Protein AF-A0A7X6XDI7-F1 (afdb_monomer_lite)

Foldseek 3Di:
DWAWDWDWDDDPPQKIWIWIFIDDPNDTDIGTPRQIARNDDDDPVSVVSNVVSVVVSVVVRVLVVQCRVCVVVLHFRPVLLVDFLLVLLVVCLVPDDDPCSVLSVVLSVLLLVLCVPPPVVPNPGDFLQNQAQVSLVSSLVSLVVVDDDCSSVSSSVSVQVSSVVCCVVRSHSDRRNDD

Sequence (179 aa):
MNSVTLRSRERSNNKISLYLDIYRDGKRYNEYLKLYLSAKPRTKEDRQKIKETRELAERIRIERESIFNHESFGFTAPSKKKVSFLDFYQNYIDKYQKKDIRMIIGSYNRFVDFLSIHYPHYKDKIRADQLDREMMVKFVDFLQERSVGEGAKGYYQRFKKVVKHAHEKGLMSKLPYTG

Structure (mmCIF, N/CA/C/O backbone):
data_AF-A0A7X6XDI7-F1
#
_entry.id   AF-A0A7X6XDI7-F1
#
loop_
_atom_site.group_PDB
_atom_site.id
_atom_site.type_symbol
_atom_site.label_atom_id
_atom_site.label_alt_id
_atom_site.label_comp_id
_atom_site.label_asym_id
_atom_site.label_entity_id
_atom_site.label_seq_id
_atom_site.pdbx_PDB_ins_code
_atom_site.Cartn_x
_atom_site.Cartn_y
_atom_site.Cartn_z
_atom_site.occupancy
_atom_site.B_iso_or_equiv
_atom_site.auth_seq_id
_atom_site.auth_comp_id
_atom_site.auth_asym_id
_atom_site.auth_atom_id
_atom_site.pdbx_PDB_model_num
ATOM 1 N N . MET A 1 1 ? -21.843 -14.415 1.284 1.00 61.22 1 MET A N 1
ATOM 2 C CA . MET A 1 1 ? -22.264 -13.122 1.863 1.00 61.22 1 MET A CA 1
ATOM 3 C C . MET A 1 1 ? -21.178 -12.696 2.830 1.00 61.22 1 MET A C 1
ATOM 5 O O . MET A 1 1 ? -20.818 -13.509 3.669 1.00 61.22 1 MET A O 1
ATOM 9 N N . ASN A 1 2 ? -20.596 -11.512 2.653 1.00 81.56 2 ASN A N 1
ATOM 10 C CA . ASN A 1 2 ? -19.563 -11.009 3.558 1.00 81.56 2 ASN A CA 1
ATOM 11 C C . ASN A 1 2 ? -20.234 -10.158 4.632 1.00 81.56 2 ASN A C 1
ATOM 13 O O . ASN A 1 2 ? -21.095 -9.347 4.306 1.00 81.56 2 ASN A O 1
ATOM 17 N N . SER A 1 3 ? -19.870 -10.356 5.896 1.00 90.50 3 SER A N 1
ATOM 18 C CA . SER A 1 3 ? -20.410 -9.561 7.001 1.00 90.50 3 SER A CA 1
ATOM 19 C C . SER A 1 3 ? -19.332 -9.261 8.028 1.00 90.50 3 SER A C 1
ATOM 21 O O . SER A 1 3 ? -18.541 -10.141 8.382 1.00 90.50 3 SER A O 1
ATOM 23 N N . VAL A 1 4 ? -19.341 -8.035 8.542 1.00 95.06 4 VAL A N 1
ATOM 24 C CA . VAL A 1 4 ? -18.483 -7.600 9.645 1.00 95.06 4 VAL A CA 1
ATOM 25 C C . VAL A 1 4 ? -19.375 -7.039 10.742 1.00 95.06 4 VAL A C 1
ATOM 27 O O . VAL A 1 4 ? -20.038 -6.024 10.549 1.00 95.06 4 VAL A O 1
ATOM 30 N N . THR A 1 5 ? -19.395 -7.683 11.905 1.00 96.44 5 THR A N 1
ATOM 31 C CA . THR A 1 5 ? -20.220 -7.247 13.038 1.00 96.44 5 THR A CA 1
ATOM 32 C C . THR A 1 5 ? -19.339 -6.895 14.226 1.00 96.44 5 THR A C 1
ATOM 34 O O . THR A 1 5 ? -18.497 -7.692 14.637 1.00 96.44 5 THR A O 1
ATOM 37 N N . LEU A 1 6 ? -19.539 -5.714 14.813 1.00 97.19 6 LEU A N 1
ATOM 38 C CA . LEU A 1 6 ? -18.877 -5.340 16.058 1.00 97.19 6 LEU A CA 1
ATOM 39 C C . LEU A 1 6 ? -19.512 -6.107 17.226 1.00 97.19 6 LEU A C 1
ATOM 41 O O . LEU A 1 6 ? -20.723 -6.060 17.431 1.00 97.19 6 LEU A O 1
ATOM 45 N N . ARG A 1 7 ? -18.691 -6.812 18.004 1.00 96.75 7 ARG A N 1
ATOM 46 C CA . ARG A 1 7 ? -19.109 -7.560 19.191 1.00 96.75 7 ARG A CA 1
ATOM 47 C C . ARG A 1 7 ? -18.244 -7.211 20.395 1.00 96.75 7 ARG A C 1
ATOM 49 O O . ARG A 1 7 ? -17.157 -6.641 20.291 1.00 96.75 7 ARG A O 1
ATOM 56 N N . SER A 1 8 ? -18.740 -7.586 21.566 1.00 94.44 8 SER A N 1
ATOM 57 C CA . SER A 1 8 ? -18.064 -7.401 22.843 1.00 94.44 8 SER A CA 1
ATOM 58 C C . SER A 1 8 ? -17.955 -8.713 23.604 1.00 94.44 8 SER A C 1
ATOM 60 O O . SER A 1 8 ? -18.835 -9.568 23.514 1.00 94.44 8 SER A O 1
ATOM 62 N N . ARG A 1 9 ? -16.872 -8.881 24.362 1.00 93.50 9 ARG A N 1
ATOM 63 C CA . ARG A 1 9 ? -16.673 -10.009 25.273 1.00 93.50 9 ARG A CA 1
ATOM 64 C C . ARG A 1 9 ? -16.180 -9.496 26.614 1.00 93.50 9 ARG A C 1
ATOM 66 O O . ARG A 1 9 ? -15.185 -8.772 26.671 1.00 93.50 9 ARG A O 1
ATOM 73 N N . GLU A 1 10 ? -16.854 -9.893 27.682 1.00 92.56 10 GLU A N 1
ATOM 74 C CA . GLU A 1 10 ? -16.394 -9.615 29.039 1.00 92.56 10 GLU A CA 1
ATOM 75 C C . GLU A 1 10 ? -15.070 -10.327 29.322 1.00 92.56 10 GLU A C 1
ATOM 77 O O . GLU A 1 1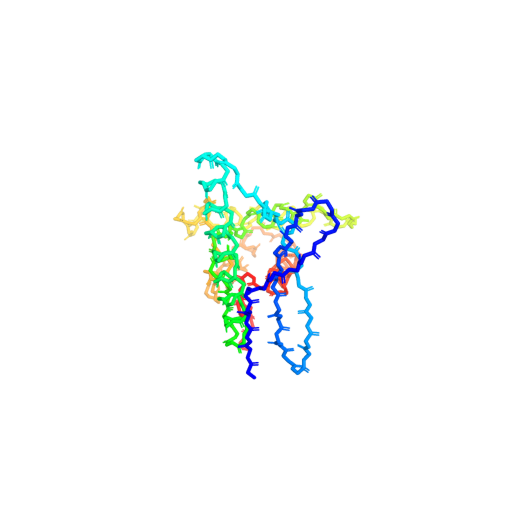0 ? -14.812 -11.439 28.850 1.00 92.56 10 GLU A O 1
ATOM 82 N N . ARG A 1 11 ? -14.204 -9.656 30.074 1.00 86.38 11 ARG A N 1
ATOM 83 C CA . ARG A 1 11 ? -12.932 -10.189 30.552 1.00 86.38 11 ARG A CA 1
ATOM 84 C C . ARG A 1 11 ? -12.846 -10.057 32.066 1.00 86.38 11 ARG A C 1
ATOM 86 O O . ARG A 1 11 ? -13.600 -9.306 32.686 1.00 86.38 11 ARG A O 1
ATOM 93 N N . SER A 1 12 ? -11.871 -10.756 32.642 1.00 79.69 12 SER A N 1
ATOM 94 C CA . SER A 1 12 ? -11.458 -10.530 34.024 1.00 79.69 12 SER A CA 1
ATOM 95 C C . SER A 1 12 ? -11.149 -9.043 34.265 1.00 79.69 12 SER A C 1
ATOM 97 O O . SER A 1 12 ? -10.771 -8.305 33.350 1.00 79.69 12 SER A O 1
ATOM 99 N N . ASN A 1 13 ? -11.326 -8.599 35.510 1.00 80.31 13 ASN A N 1
ATOM 100 C CA . ASN A 1 13 ? -11.060 -7.229 35.969 1.00 80.31 13 ASN A CA 1
ATOM 101 C C . ASN A 1 13 ? -12.036 -6.145 35.457 1.00 80.31 13 ASN A C 1
ATOM 103 O O . ASN A 1 13 ? -11.608 -5.020 35.205 1.00 80.31 13 ASN A O 1
ATOM 107 N N . ASN A 1 14 ? -13.340 -6.438 35.330 1.00 85.44 14 ASN A N 1
ATOM 108 C CA . ASN A 1 14 ? -14.385 -5.461 34.950 1.00 85.44 14 ASN A CA 1
ATOM 109 C C . ASN A 1 14 ? -14.113 -4.732 33.615 1.00 85.44 14 ASN A C 1
ATOM 111 O O . ASN A 1 14 ? -14.478 -3.564 33.448 1.00 85.44 14 ASN A O 1
ATOM 115 N N . LYS A 1 15 ? -13.470 -5.407 32.658 1.00 89.25 15 LYS A N 1
ATOM 116 C CA . LYS A 1 15 ? -13.202 -4.867 31.319 1.00 89.25 15 LYS A CA 1
ATOM 117 C C . LYS A 1 15 ? -14.012 -5.613 30.271 1.00 89.25 15 LYS A C 1
ATOM 119 O O . LYS A 1 15 ? -14.137 -6.832 30.317 1.00 89.25 15 LYS A O 1
ATOM 124 N N . ILE A 1 16 ? -14.498 -4.882 29.278 1.00 93.38 16 ILE A N 1
ATOM 125 C CA . ILE A 1 16 ? -15.182 -5.433 28.109 1.00 93.38 16 ILE A CA 1
ATOM 126 C C . ILE A 1 16 ? -14.266 -5.238 26.905 1.00 93.38 16 ILE A C 1
ATOM 128 O O . ILE A 1 16 ? -13.920 -4.110 26.574 1.00 93.38 16 ILE A O 1
ATOM 132 N N . SER A 1 17 ? -13.853 -6.321 26.252 1.00 94.88 17 SER A N 1
ATOM 133 C CA . SER A 1 17 ? -13.026 -6.277 25.043 1.00 94.88 17 SER A CA 1
ATOM 134 C C . SER A 1 17 ? -13.905 -6.216 23.795 1.00 94.88 17 SER A C 1
ATOM 136 O O . SER A 1 17 ? -14.838 -7.009 23.664 1.00 94.88 17 SER A O 1
ATOM 138 N N . LEU A 1 18 ? -13.597 -5.299 22.877 1.00 97.06 18 LEU A N 1
ATOM 139 C CA . LEU A 1 18 ? -14.275 -5.175 21.584 1.00 97.06 18 LEU A CA 1
ATOM 140 C C . LEU A 1 18 ? -13.533 -5.960 20.494 1.00 97.06 18 LEU A C 1
ATOM 142 O O . LEU A 1 18 ? -12.299 -5.948 20.428 1.00 97.06 18 LEU A O 1
ATOM 146 N N . TYR A 1 19 ? -14.288 -6.643 19.636 1.00 97.19 19 TYR A N 1
ATOM 147 C CA . TYR A 1 19 ? -13.766 -7.427 18.517 1.00 97.19 19 TYR A CA 1
ATOM 148 C C . TYR A 1 19 ? -14.741 -7.420 17.339 1.00 97.19 19 TYR A C 1
ATOM 150 O O . TYR A 1 19 ? -15.938 -7.203 17.514 1.00 97.19 19 TYR A O 1
ATOM 158 N N . LEU A 1 20 ? -14.227 -7.667 16.140 1.00 97.44 20 LEU A N 1
ATOM 159 C CA . LEU A 1 20 ? -15.038 -7.885 14.950 1.00 97.44 20 LEU A CA 1
ATOM 160 C C . LEU A 1 20 ? -15.289 -9.379 14.777 1.00 97.44 20 LEU A C 1
ATOM 162 O O . LEU A 1 20 ? -14.351 -10.175 14.818 1.00 97.44 20 LEU A O 1
ATOM 166 N N . ASP A 1 21 ? -16.544 -9.742 14.568 1.00 96.75 21 ASP A N 1
ATOM 167 C CA . ASP A 1 21 ? -16.974 -11.059 14.117 1.00 96.75 21 ASP A CA 1
ATOM 168 C C . ASP A 1 21 ? -17.126 -11.011 12.596 1.00 96.75 21 ASP A C 1
ATOM 170 O O . ASP A 1 21 ? -17.989 -10.300 12.074 1.00 96.75 21 ASP A O 1
ATOM 174 N N . ILE A 1 22 ? -16.229 -11.697 11.891 1.00 95.38 22 ILE A N 1
ATOM 175 C CA . ILE A 1 22 ? -16.097 -11.607 10.439 1.00 95.38 22 ILE A CA 1
ATOM 176 C C . ILE A 1 22 ? -16.517 -12.931 9.815 1.00 95.38 22 ILE A C 1
ATOM 178 O O . ILE A 1 22 ? -15.987 -13.986 10.166 1.00 95.38 22 ILE A O 1
ATOM 182 N N . TYR A 1 23 ? -17.424 -12.858 8.842 1.00 93.06 23 TYR A N 1
ATOM 183 C CA . TYR A 1 23 ? -17.766 -13.967 7.957 1.00 93.06 23 TYR A CA 1
ATOM 184 C C . TYR A 1 23 ? -17.366 -13.607 6.528 1.00 93.06 23 TYR A C 1
ATOM 186 O O . TYR A 1 23 ? -17.847 -12.614 5.976 1.00 93.06 23 TYR A O 1
ATOM 194 N N . ARG A 1 24 ? -16.457 -14.387 5.942 1.00 87.06 24 ARG A N 1
ATOM 195 C CA . ARG A 1 24 ? -15.920 -14.157 4.597 1.00 87.06 24 ARG A CA 1
ATOM 196 C C . ARG A 1 24 ? -15.524 -15.480 3.952 1.00 87.06 24 ARG A C 1
ATOM 198 O O . ARG A 1 24 ? -14.904 -16.315 4.605 1.00 87.06 24 ARG A O 1
ATOM 205 N N . ASP A 1 25 ? -15.880 -15.664 2.682 1.00 84.44 25 ASP A N 1
ATOM 206 C CA . ASP A 1 25 ? -15.516 -16.846 1.879 1.00 84.44 25 ASP A CA 1
ATOM 207 C C . ASP A 1 25 ? -15.858 -18.183 2.573 1.00 84.44 25 ASP A C 1
ATOM 209 O O . ASP A 1 25 ? -15.078 -19.133 2.585 1.00 84.44 25 ASP A O 1
ATOM 213 N N . GLY A 1 26 ? -17.021 -18.231 3.235 1.00 87.06 26 GLY A N 1
ATOM 214 C CA . GLY A 1 26 ? -17.498 -19.404 3.977 1.00 87.06 26 GLY A CA 1
ATOM 215 C C . GLY A 1 26 ? -16.808 -19.646 5.325 1.00 87.06 26 GLY A C 1
ATOM 216 O O . GLY A 1 26 ? -17.155 -20.597 6.024 1.00 87.06 26 GLY A O 1
ATOM 217 N N . LYS A 1 27 ? -15.851 -18.799 5.724 1.00 91.12 27 LYS A N 1
ATOM 218 C CA . LYS A 1 27 ? -15.097 -18.922 6.977 1.00 91.12 27 LYS A CA 1
ATOM 219 C C . LYS A 1 27 ? -15.468 -17.814 7.954 1.00 91.12 27 LYS A C 1
ATOM 221 O O . LYS A 1 27 ? -15.590 -16.647 7.582 1.00 91.12 27 LYS A O 1
ATOM 226 N N . ARG A 1 28 ? -15.593 -18.186 9.229 1.00 94.12 28 ARG A N 1
ATOM 227 C CA . ARG A 1 28 ? -15.834 -17.264 10.342 1.00 94.12 28 ARG A CA 1
ATOM 228 C C . ARG A 1 28 ? -14.580 -17.115 11.194 1.00 94.12 28 ARG A C 1
ATOM 230 O O . ARG A 1 28 ? -13.999 -18.121 11.594 1.00 94.12 28 ARG A O 1
ATOM 237 N N . TYR A 1 29 ? -14.182 -15.887 11.504 1.00 94.75 29 TYR A N 1
ATOM 238 C CA . TYR A 1 29 ? -13.068 -15.609 12.412 1.00 94.75 29 TYR A CA 1
ATOM 239 C C . TYR A 1 29 ? -13.282 -14.304 13.184 1.00 94.75 29 TYR A C 1
ATOM 241 O O . TYR A 1 29 ? -14.072 -13.452 12.788 1.00 94.75 29 TYR A O 1
ATOM 249 N N . ASN A 1 30 ? -12.565 -14.160 14.302 1.00 95.81 30 ASN A N 1
ATOM 250 C CA . ASN A 1 30 ? -12.653 -12.990 15.174 1.00 95.81 30 ASN A CA 1
ATOM 251 C C . ASN A 1 30 ? -11.380 -12.139 15.083 1.00 95.81 30 ASN A C 1
ATOM 253 O O . ASN A 1 30 ? -10.275 -12.666 15.222 1.00 95.81 30 ASN A O 1
ATOM 257 N N . GLU A 1 31 ? -11.534 -10.824 14.937 1.00 95.12 31 GLU A N 1
ATOM 258 C CA . GLU A 1 31 ? -10.441 -9.845 14.925 1.00 95.12 31 GLU A CA 1
ATOM 259 C C . GLU A 1 31 ? -10.548 -8.936 16.164 1.00 95.12 31 GLU A C 1
ATOM 261 O O . GLU A 1 31 ? -11.442 -8.096 16.265 1.00 95.12 31 GLU A O 1
ATOM 266 N N . TYR A 1 32 ? -9.673 -9.121 17.158 1.00 95.25 32 TYR A N 1
ATOM 267 C CA . TYR A 1 32 ? -9.717 -8.345 18.407 1.00 95.25 32 TYR A CA 1
ATOM 268 C C . TYR A 1 32 ? -9.099 -6.954 18.227 1.00 95.25 32 TYR A C 1
ATOM 270 O O . TYR A 1 32 ? -7.912 -6.836 17.931 1.00 95.25 32 TYR A O 1
ATOM 278 N N . LEU A 1 33 ? -9.873 -5.904 18.524 1.00 94.94 33 LEU A N 1
ATOM 279 C CA . LEU A 1 33 ? -9.474 -4.508 18.293 1.00 94.94 33 LEU A CA 1
ATOM 280 C C . LEU A 1 33 ? -8.474 -3.969 19.325 1.00 94.94 33 LEU A C 1
ATOM 282 O O . LEU A 1 33 ? -7.972 -2.861 19.178 1.00 94.94 33 LEU A O 1
ATOM 286 N N . LYS A 1 34 ? -8.229 -4.718 20.411 1.00 94.06 34 LYS A N 1
ATOM 287 C CA . LYS A 1 34 ? -7.489 -4.257 21.604 1.00 94.06 34 LYS A CA 1
ATOM 288 C C . LYS A 1 34 ? -8.066 -2.968 22.219 1.00 94.06 34 LYS A C 1
ATOM 290 O O . LYS A 1 34 ? -7.384 -2.283 22.973 1.00 94.06 34 LYS A O 1
ATOM 295 N N . LEU A 1 35 ? -9.337 -2.680 21.939 1.00 94.19 35 LEU A N 1
ATOM 296 C CA . LEU A 1 35 ? -10.125 -1.638 22.583 1.00 94.19 35 LEU A CA 1
ATOM 297 C C . LEU A 1 35 ? -10.889 -2.247 23.760 1.00 94.19 35 LEU A C 1
ATOM 299 O O . LEU A 1 35 ? -11.479 -3.328 23.639 1.00 94.19 35 LEU A O 1
ATOM 303 N N . TYR A 1 36 ? -10.865 -1.554 24.896 1.00 93.62 36 TYR A N 1
ATOM 304 C CA . TYR A 1 36 ? -11.475 -2.013 26.139 1.00 93.62 36 TYR A CA 1
ATOM 305 C C . TYR A 1 36 ? -12.415 -0.950 26.695 1.00 93.62 36 TYR A C 1
ATOM 307 O O . TYR A 1 36 ? -12.052 0.220 26.775 1.00 93.62 36 TYR A O 1
ATOM 315 N N . LEU A 1 37 ? -13.598 -1.370 27.129 1.00 93.06 37 LEU A N 1
ATOM 316 C CA . LEU A 1 37 ? -14.543 -0.534 27.861 1.00 93.06 37 LEU A CA 1
ATOM 317 C C . LEU A 1 37 ? -14.509 -0.900 29.345 1.00 93.06 37 LEU A C 1
ATOM 319 O O . LEU A 1 37 ? -14.286 -2.061 29.701 1.00 93.06 37 LEU A O 1
ATOM 323 N N . SER A 1 38 ? -14.774 0.078 30.209 1.00 90.38 38 SER A N 1
ATOM 324 C CA . SER A 1 38 ? -15.070 -0.193 31.617 1.00 90.38 38 SER A CA 1
ATOM 325 C C . SER A 1 38 ? -16.475 -0.784 31.732 1.00 90.38 38 SER A C 1
ATOM 327 O O . SER A 1 38 ? -17.430 -0.199 31.221 1.00 90.38 38 SER A O 1
ATOM 329 N N . ALA A 1 39 ? -16.616 -1.927 32.406 1.00 86.62 39 ALA A N 1
ATOM 330 C CA . ALA A 1 39 ? -17.918 -2.555 32.643 1.00 86.62 39 ALA A CA 1
ATOM 331 C C . ALA A 1 39 ? -18.782 -1.762 33.641 1.00 86.62 39 ALA A C 1
ATOM 333 O O . ALA A 1 39 ? -20.001 -1.897 33.650 1.00 86.62 39 ALA A O 1
ATOM 334 N N . LYS A 1 40 ? -18.156 -0.934 34.489 1.00 87.50 40 LYS A N 1
ATOM 335 C CA . LYS A 1 40 ? -18.824 -0.144 35.534 1.00 87.50 40 LYS A CA 1
ATOM 336 C C . LYS A 1 40 ? -18.298 1.299 35.524 1.00 87.50 40 LYS A C 1
ATOM 338 O O . LYS A 1 40 ? -17.469 1.634 36.372 1.00 87.50 40 LYS A O 1
ATOM 343 N N . PRO A 1 41 ? -18.715 2.151 34.567 1.00 85.56 41 PRO A N 1
ATOM 344 C CA . PRO A 1 41 ? -18.311 3.556 34.545 1.00 85.56 41 PRO A CA 1
ATOM 345 C C . PRO A 1 41 ? -18.888 4.299 35.751 1.00 85.56 41 PRO A C 1
ATOM 347 O O . PRO A 1 41 ? -20.086 4.201 36.019 1.00 85.56 41 PRO A O 1
ATOM 350 N N . ARG A 1 42 ? -18.055 5.056 36.471 1.00 89.75 42 ARG A N 1
ATOM 351 C CA . ARG A 1 42 ? -18.489 5.784 37.677 1.00 89.75 42 ARG A CA 1
ATOM 352 C C . ARG A 1 42 ? -18.562 7.286 37.432 1.00 89.75 42 ARG A C 1
ATOM 354 O O . ARG A 1 42 ? -19.492 7.941 37.899 1.00 89.75 42 ARG A O 1
ATOM 361 N N . THR A 1 43 ? -17.640 7.819 36.640 1.00 92.62 43 THR A N 1
ATOM 362 C CA . THR A 1 43 ? -17.517 9.259 36.387 1.00 92.62 43 THR A CA 1
ATOM 363 C C . THR A 1 43 ? -18.135 9.672 35.044 1.00 92.62 43 THR A C 1
ATOM 365 O O . THR A 1 43 ? -18.512 8.827 34.222 1.00 92.62 43 THR A O 1
ATOM 368 N N . LYS A 1 44 ? -18.294 10.984 34.808 1.00 92.06 44 LYS A N 1
ATOM 369 C CA . LYS A 1 44 ? -18.732 11.499 33.495 1.00 92.06 44 LYS A CA 1
ATOM 370 C C . LYS A 1 44 ? -17.660 11.232 32.436 1.00 92.06 44 LYS A C 1
ATOM 372 O O . LYS A 1 44 ? -17.983 10.845 31.317 1.00 92.06 44 LYS A O 1
ATOM 377 N N . GLU A 1 45 ? -16.403 11.356 32.832 1.00 91.62 45 GLU A N 1
ATOM 378 C CA . GLU A 1 45 ? -15.213 11.120 32.026 1.00 91.62 45 GLU A CA 1
ATOM 379 C C . GLU A 1 45 ? -15.143 9.655 31.572 1.00 91.62 45 GLU A C 1
ATOM 381 O O . GLU A 1 45 ? -14.862 9.387 30.406 1.00 91.62 45 GLU A O 1
ATOM 386 N N . ASP A 1 46 ? -15.475 8.697 32.446 1.00 89.06 46 ASP A N 1
ATOM 387 C CA . ASP A 1 46 ? -15.542 7.276 32.084 1.00 89.06 46 ASP A CA 1
ATOM 388 C C . ASP A 1 46 ? -16.593 7.017 30.999 1.00 89.06 46 ASP A C 1
ATOM 390 O O . ASP A 1 46 ? -16.345 6.283 30.040 1.00 89.06 46 ASP A O 1
ATOM 394 N N . ARG A 1 47 ? -17.778 7.628 31.133 1.00 92.19 47 ARG A N 1
ATOM 395 C CA . ARG A 1 47 ? -18.860 7.501 30.144 1.00 92.19 47 ARG A CA 1
ATOM 396 C C . ARG A 1 47 ? -18.461 8.109 28.801 1.00 92.19 47 ARG A C 1
ATOM 398 O O . ARG A 1 47 ? -18.738 7.508 27.764 1.00 92.19 47 ARG A O 1
ATOM 405 N N . GLN A 1 48 ? -17.773 9.249 28.826 1.00 94.06 48 GLN A N 1
ATOM 406 C CA . GLN A 1 48 ? -17.256 9.898 27.625 1.00 94.06 48 GLN A CA 1
ATOM 407 C C . GLN A 1 48 ? -16.205 9.025 26.921 1.00 94.06 48 GLN A C 1
ATOM 409 O O . GLN A 1 48 ? -16.344 8.748 25.732 1.00 94.06 48 GLN A O 1
ATOM 414 N N . LYS A 1 49 ? -15.235 8.471 27.661 1.00 92.50 49 LYS A N 1
ATOM 415 C CA . LYS A 1 49 ? -14.245 7.527 27.109 1.00 92.50 49 LYS A CA 1
ATOM 416 C C . LYS A 1 49 ? -14.898 6.292 26.488 1.00 92.50 49 LYS A C 1
ATOM 418 O O . LYS A 1 49 ? -14.460 5.822 25.440 1.00 92.50 49 LYS A O 1
ATOM 423 N N . ILE A 1 50 ? -15.950 5.753 27.112 1.00 93.56 50 ILE A N 1
ATOM 424 C CA . ILE A 1 50 ? -16.707 4.617 26.561 1.00 93.56 50 ILE A CA 1
ATOM 425 C C . ILE A 1 50 ? -17.361 4.992 25.231 1.00 93.56 50 ILE A C 1
ATOM 427 O O . ILE A 1 50 ? -17.299 4.201 24.288 1.00 93.56 50 ILE A O 1
ATOM 431 N N . LYS A 1 51 ? -17.973 6.179 25.150 1.00 95.06 51 LYS A N 1
ATOM 432 C CA . LYS A 1 51 ? -18.592 6.687 23.922 1.00 95.06 51 LYS A CA 1
ATOM 433 C C . LYS A 1 51 ? -17.559 6.798 22.799 1.00 95.06 51 LYS A C 1
ATOM 435 O O . LYS A 1 51 ? -17.737 6.169 21.761 1.00 95.06 51 LYS A O 1
ATOM 440 N N . GLU A 1 52 ? -16.445 7.481 23.047 1.00 95.25 52 GLU A N 1
ATOM 441 C CA . GLU A 1 52 ? -15.351 7.644 22.079 1.00 95.25 52 GLU A CA 1
ATOM 442 C C . GLU A 1 52 ? -14.768 6.299 21.630 1.00 95.25 52 GLU A C 1
ATOM 444 O O . GLU A 1 52 ? -14.544 6.067 20.442 1.00 95.25 52 GLU A O 1
ATOM 449 N N . THR A 1 53 ? -14.576 5.367 22.568 1.00 95.69 53 THR A N 1
ATOM 450 C CA . THR A 1 53 ? -14.051 4.031 22.255 1.00 95.69 53 THR A CA 1
ATOM 451 C C . THR A 1 53 ? -15.025 3.228 21.388 1.00 95.69 53 THR A C 1
ATOM 453 O O . THR A 1 53 ? -14.591 2.519 20.478 1.00 95.69 53 THR A O 1
ATOM 456 N N . ARG A 1 54 ? -16.340 3.336 21.632 1.00 95.62 54 ARG A N 1
ATOM 457 C CA . ARG A 1 54 ? -17.367 2.702 20.786 1.00 95.62 54 ARG A CA 1
ATOM 458 C C . ARG A 1 54 ? -17.413 3.324 19.396 1.00 95.62 54 ARG A C 1
ATOM 460 O O . ARG A 1 54 ? -17.456 2.586 18.420 1.00 95.62 54 ARG A O 1
ATOM 467 N N . GLU A 1 55 ? -17.351 4.648 19.299 1.00 96.75 55 GLU A N 1
ATOM 468 C CA . GLU A 1 55 ? -17.300 5.353 18.014 1.00 96.75 55 GLU A CA 1
ATOM 469 C C . GLU A 1 55 ? -16.063 4.968 17.195 1.00 96.75 55 GLU A C 1
ATOM 471 O O . GLU A 1 55 ? -16.150 4.796 15.979 1.00 96.75 55 GLU A O 1
ATOM 476 N N . LEU A 1 56 ? -14.908 4.807 17.847 1.00 96.31 56 LEU A N 1
ATOM 477 C CA . LEU A 1 56 ? -13.696 4.319 17.196 1.00 96.31 56 LEU A CA 1
ATOM 478 C C . LEU A 1 56 ? -13.869 2.877 16.700 1.00 96.31 56 LEU A C 1
ATOM 480 O O . LEU A 1 56 ? -13.537 2.579 15.554 1.00 96.31 56 LEU A O 1
ATOM 484 N N . ALA A 1 57 ? -14.409 1.989 17.536 1.00 96.38 57 ALA A N 1
ATOM 485 C CA . ALA A 1 57 ? -14.650 0.598 17.160 1.00 96.38 57 ALA A CA 1
ATOM 486 C C . ALA A 1 57 ? -15.623 0.474 15.975 1.00 96.38 57 ALA A C 1
ATOM 488 O O . ALA A 1 57 ? -15.399 -0.339 15.077 1.00 96.38 57 ALA A O 1
ATOM 489 N N . GLU A 1 58 ? -16.656 1.315 15.938 1.00 96.94 58 GLU A N 1
ATOM 490 C CA . GLU A 1 58 ? -17.623 1.352 14.843 1.00 96.94 58 GLU A CA 1
ATOM 491 C C . GLU A 1 58 ? -16.997 1.859 13.540 1.00 96.94 58 GLU A C 1
ATOM 493 O O . GLU A 1 58 ? -17.208 1.272 12.480 1.00 96.94 58 GLU A O 1
ATOM 498 N N . ARG A 1 59 ? -16.139 2.886 13.610 1.00 94.81 59 ARG A N 1
ATOM 499 C CA . ARG A 1 59 ? -15.357 3.336 12.447 1.00 94.81 59 ARG A CA 1
ATOM 500 C C . ARG A 1 59 ? -14.477 2.220 11.886 1.00 94.81 59 ARG A C 1
ATOM 502 O O . ARG A 1 59 ? -14.479 2.007 10.676 1.00 94.81 59 ARG A O 1
ATOM 509 N N . ILE A 1 60 ? -13.783 1.473 12.750 1.00 94.69 60 ILE A N 1
ATOM 510 C CA . ILE A 1 60 ? -12.956 0.329 12.332 1.00 94.69 60 ILE A CA 1
ATOM 511 C C . ILE A 1 60 ? -13.821 -0.751 11.661 1.00 94.69 60 ILE A C 1
ATOM 513 O O . ILE A 1 60 ? -13.432 -1.291 10.626 1.00 94.69 60 ILE A O 1
ATOM 517 N N . ARG A 1 61 ? -15.013 -1.043 12.203 1.00 96.06 61 ARG A N 1
ATOM 518 C CA . ARG A 1 61 ? -15.972 -1.989 11.605 1.00 96.06 61 ARG A CA 1
ATOM 519 C C . ARG A 1 61 ? -16.400 -1.559 10.200 1.00 96.06 61 ARG A C 1
ATOM 521 O O . ARG A 1 61 ? -16.352 -2.381 9.286 1.00 96.06 61 ARG A O 1
ATOM 528 N N . ILE A 1 62 ? -16.789 -0.293 10.022 1.00 92.62 62 ILE A N 1
ATOM 529 C CA . ILE A 1 62 ? -17.191 0.273 8.721 1.00 92.62 62 ILE A CA 1
ATOM 530 C C . ILE A 1 62 ? -16.039 0.183 7.713 1.00 92.62 62 ILE A C 1
ATOM 532 O O . ILE A 1 62 ? -16.232 -0.265 6.583 1.00 92.62 62 ILE A O 1
ATOM 536 N N . GLU A 1 63 ? -14.829 0.576 8.116 1.00 89.62 63 GLU A N 1
ATOM 537 C CA . G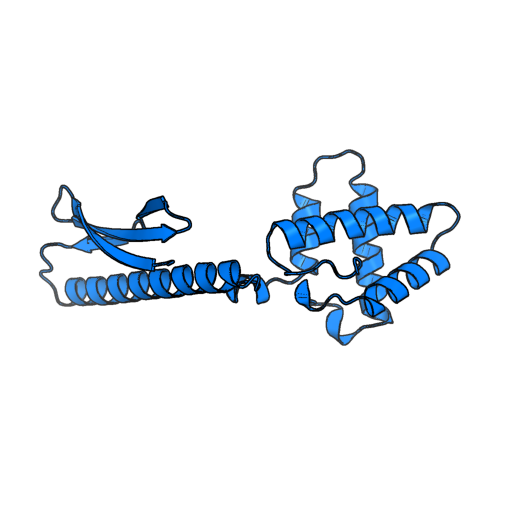LU A 1 63 ? -13.657 0.533 7.239 1.00 89.62 63 GLU A CA 1
ATOM 538 C C . GLU A 1 63 ? -13.325 -0.904 6.815 1.00 89.62 63 GLU A C 1
ATOM 540 O O . GLU A 1 63 ? -13.070 -1.168 5.637 1.00 89.62 63 GLU A O 1
ATOM 545 N N . ARG A 1 64 ? -13.395 -1.857 7.751 1.00 91.31 64 ARG A N 1
ATOM 546 C CA . ARG A 1 64 ? -13.138 -3.272 7.469 1.00 91.31 64 ARG A CA 1
ATOM 547 C C . ARG A 1 64 ? -14.143 -3.854 6.480 1.00 91.31 64 ARG A C 1
ATOM 549 O O . ARG A 1 64 ? -13.749 -4.550 5.546 1.00 91.31 64 ARG A O 1
ATOM 556 N N . GLU A 1 65 ? -15.420 -3.543 6.666 1.00 90.62 65 GLU A N 1
ATOM 557 C CA . GLU A 1 65 ? -16.486 -3.948 5.754 1.00 90.62 65 GLU A CA 1
ATOM 558 C C . GLU A 1 65 ? -16.299 -3.345 4.357 1.00 90.62 65 GLU A C 1
ATOM 560 O O . GLU A 1 65 ? -16.385 -4.061 3.360 1.00 90.62 65 GLU A O 1
ATOM 565 N N . SER A 1 66 ? -15.949 -2.057 4.274 1.00 85.75 66 SER A N 1
ATOM 566 C CA . SER A 1 66 ? -15.640 -1.397 3.002 1.00 85.75 66 SER A CA 1
ATOM 567 C C . SER A 1 66 ? -14.494 -2.097 2.268 1.00 85.75 66 SER A C 1
ATOM 569 O O . SER A 1 66 ? -14.632 -2.403 1.083 1.00 85.75 66 SER A O 1
ATOM 571 N N . ILE A 1 67 ? -13.393 -2.419 2.962 1.00 83.50 67 ILE A N 1
ATOM 572 C CA . ILE A 1 67 ? -12.261 -3.160 2.382 1.00 83.50 67 ILE A CA 1
ATOM 573 C C . ILE A 1 67 ? -12.737 -4.485 1.774 1.00 83.50 67 ILE A C 1
ATOM 575 O O . ILE A 1 67 ? -12.410 -4.778 0.625 1.00 83.50 67 ILE A O 1
ATOM 579 N N . PHE A 1 68 ? -13.533 -5.267 2.505 1.00 85.00 68 PHE A N 1
ATOM 580 C CA . PHE A 1 68 ? -14.024 -6.559 2.020 1.00 85.00 68 PHE A CA 1
ATOM 581 C C . PHE A 1 68 ? -14.988 -6.433 0.845 1.00 85.00 68 PHE A C 1
ATOM 583 O O . PHE A 1 68 ? -14.906 -7.232 -0.090 1.00 85.00 68 PHE A O 1
ATOM 590 N N . ASN A 1 69 ? -15.860 -5.426 0.850 1.00 83.62 69 ASN A N 1
ATOM 591 C CA . ASN A 1 69 ? -16.752 -5.157 -0.273 1.00 83.62 69 ASN A CA 1
ATOM 592 C C . ASN A 1 69 ? -15.942 -4.804 -1.524 1.00 83.62 69 ASN A C 1
ATOM 594 O O . ASN A 1 69 ? -16.129 -5.429 -2.564 1.00 83.62 69 ASN A O 1
ATOM 598 N N . HIS A 1 70 ? -14.979 -3.884 -1.419 1.00 80.06 70 HIS A N 1
ATOM 599 C CA . HIS A 1 70 ? -14.119 -3.524 -2.547 1.00 80.06 70 HIS A CA 1
ATOM 600 C C . HIS A 1 70 ? -13.326 -4.717 -3.086 1.00 80.06 70 HIS A C 1
ATOM 602 O O . HIS A 1 70 ? -13.347 -4.950 -4.292 1.00 80.06 70 HIS A O 1
ATOM 608 N N . GLU A 1 71 ? -12.702 -5.511 -2.213 1.00 76.12 71 GLU A N 1
ATOM 609 C CA . GLU A 1 71 ? -11.962 -6.711 -2.621 1.00 76.12 71 GLU A CA 1
ATOM 610 C C . GLU A 1 71 ? -12.858 -7.738 -3.331 1.00 76.12 71 GLU A C 1
ATOM 612 O O . GLU A 1 71 ? -12.429 -8.334 -4.316 1.00 76.12 71 GLU A O 1
ATOM 617 N N . SER A 1 72 ? -14.110 -7.906 -2.891 1.00 76.94 72 SER A N 1
ATOM 618 C CA . SER A 1 72 ? -15.066 -8.845 -3.509 1.00 76.94 72 SER A CA 1
ATOM 619 C C . SER A 1 72 ? -15.445 -8.456 -4.936 1.00 76.94 72 SER A C 1
ATOM 621 O O . SER A 1 72 ? -15.692 -9.322 -5.768 1.00 76.94 72 SER A O 1
ATOM 623 N N . PHE A 1 73 ? -15.468 -7.156 -5.228 1.00 71.00 73 PHE A N 1
ATOM 624 C CA . PHE A 1 73 ? -15.739 -6.623 -6.563 1.00 71.00 73 PHE A CA 1
ATOM 625 C C . PHE A 1 73 ? -14.458 -6.358 -7.376 1.00 71.00 73 PHE A C 1
ATOM 627 O O . PHE A 1 73 ? -14.517 -5.734 -8.433 1.00 71.00 73 PHE A O 1
ATOM 634 N N . GLY A 1 74 ? -13.287 -6.796 -6.896 1.00 64.62 74 GLY A N 1
ATOM 635 C CA . GLY A 1 74 ? -12.006 -6.577 -7.578 1.00 64.62 74 GLY A CA 1
ATOM 636 C C . GLY A 1 74 ? -11.544 -5.113 -7.596 1.00 64.62 74 GLY A C 1
ATOM 637 O O . GLY A 1 74 ? -10.673 -4.749 -8.387 1.00 64.62 74 GLY A O 1
ATOM 638 N N . PHE A 1 75 ? -12.110 -4.257 -6.742 1.00 68.75 75 PHE A N 1
ATOM 639 C CA . PHE A 1 75 ? -11.712 -2.860 -6.598 1.00 68.75 75 PHE A CA 1
ATOM 640 C C . PHE A 1 75 ? -10.641 -2.685 -5.516 1.00 68.75 75 PHE A C 1
ATOM 642 O O . PHE A 1 75 ? -10.658 -3.323 -4.465 1.00 68.75 75 PHE A O 1
ATOM 649 N N . THR A 1 76 ? -9.734 -1.735 -5.734 1.00 68.38 76 THR A N 1
ATOM 650 C CA . THR A 1 76 ? -8.792 -1.285 -4.704 1.00 68.38 76 THR A CA 1
ATOM 651 C C . THR A 1 76 ? -9.531 -0.545 -3.588 1.00 68.38 76 THR A C 1
ATOM 653 O O . THR A 1 76 ? -10.274 0.406 -3.848 1.00 68.38 76 THR A O 1
ATOM 656 N N . ALA A 1 77 ? -9.288 -0.950 -2.338 1.00 69.69 77 ALA A N 1
ATOM 657 C CA . ALA A 1 77 ? -9.854 -0.300 -1.160 1.00 69.69 77 ALA A CA 1
ATOM 658 C C . ALA A 1 77 ? -9.476 1.203 -1.081 1.00 69.69 77 ALA A C 1
ATOM 660 O O . ALA A 1 77 ? -8.334 1.561 -1.390 1.00 69.69 77 ALA A O 1
ATOM 661 N N . PRO A 1 78 ? -10.375 2.093 -0.614 1.00 69.19 78 PRO A N 1
ATOM 662 C CA . PRO A 1 78 ? -10.150 3.541 -0.564 1.00 69.19 78 PRO A CA 1
ATOM 663 C C . PRO A 1 78 ? -8.903 3.964 0.218 1.00 69.19 78 PRO A C 1
ATOM 665 O O . PRO A 1 78 ? -8.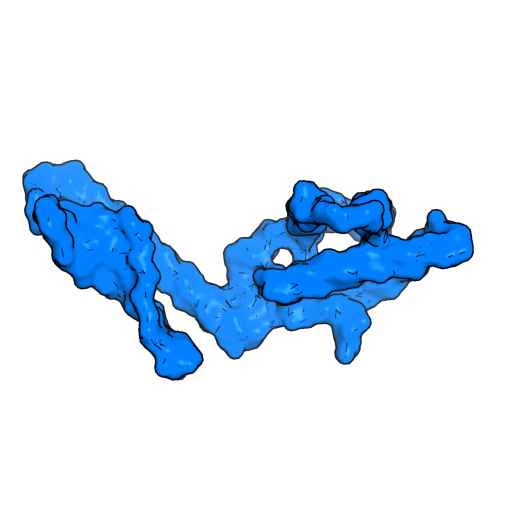222 4.909 -0.175 1.00 69.19 78 PRO A O 1
ATOM 668 N N . SER A 1 79 ? -8.567 3.251 1.297 1.00 67.62 79 SER A N 1
ATOM 669 C CA . SER A 1 79 ? -7.358 3.505 2.090 1.00 67.62 79 SER A CA 1
ATOM 670 C C . SER A 1 79 ? -6.078 3.296 1.274 1.00 67.62 79 SER A C 1
ATOM 672 O O . SER A 1 79 ? -5.147 4.095 1.362 1.00 67.62 79 SER A O 1
ATOM 674 N N . LYS A 1 80 ? -6.060 2.286 0.395 1.00 67.06 80 LYS A N 1
ATOM 675 C CA . LYS A 1 80 ? -4.940 2.002 -0.513 1.00 67.06 80 LYS A CA 1
ATOM 676 C C . LYS A 1 80 ? -4.873 2.968 -1.698 1.00 67.06 80 LYS A C 1
ATOM 678 O O . LYS A 1 80 ? -3.778 3.229 -2.183 1.00 67.06 80 LYS A O 1
ATOM 683 N N . LYS A 1 81 ? -5.996 3.574 -2.111 1.00 66.75 81 LYS A N 1
ATOM 684 C CA . LYS A 1 81 ? -6.026 4.593 -3.182 1.00 66.75 81 LYS A CA 1
ATOM 685 C C . LYS A 1 81 ? -5.258 5.874 -2.838 1.00 66.75 81 LYS A C 1
ATOM 687 O O . LYS A 1 81 ? -4.962 6.653 -3.732 1.00 66.75 81 LYS A O 1
ATOM 692 N N . LYS A 1 82 ? -4.941 6.127 -1.563 1.00 71.88 82 LYS A N 1
ATOM 693 C CA . LYS A 1 82 ? -4.188 7.325 -1.145 1.00 71.88 82 LYS A CA 1
ATOM 694 C C . LYS A 1 82 ? -2.668 7.162 -1.242 1.00 71.88 82 LYS A C 1
ATOM 696 O O . LYS A 1 82 ? -1.959 8.166 -1.151 1.00 71.88 82 LYS A O 1
ATOM 701 N N . VAL A 1 83 ? -2.181 5.931 -1.407 1.00 84.19 83 VAL A N 1
ATOM 702 C CA . VAL A 1 83 ? -0.749 5.612 -1.420 1.00 84.19 83 VAL A CA 1
ATOM 703 C C . VAL A 1 83 ? -0.139 6.026 -2.760 1.00 84.19 83 VAL A C 1
ATOM 705 O O . VAL A 1 83 ? -0.619 5.615 -3.817 1.00 84.19 83 VAL A O 1
ATOM 708 N N . SER A 1 84 ? 0.919 6.840 -2.713 1.00 92.38 84 SER A N 1
ATOM 709 C CA . SER A 1 84 ? 1.727 7.146 -3.896 1.00 92.38 84 SER A CA 1
ATOM 710 C C . SER A 1 84 ? 2.461 5.884 -4.345 1.00 92.38 84 SER A C 1
ATOM 712 O O . SER A 1 84 ? 3.079 5.188 -3.539 1.00 92.38 84 SER A O 1
ATOM 714 N N . PHE A 1 85 ? 2.421 5.588 -5.639 1.00 95.44 85 PHE A N 1
ATOM 715 C CA . PHE A 1 85 ? 3.232 4.542 -6.241 1.00 95.44 85 PHE A CA 1
ATOM 716 C C . PHE A 1 85 ? 4.727 4.849 -6.099 1.00 95.44 85 PHE A C 1
ATOM 718 O O . PHE A 1 85 ? 5.499 3.913 -5.925 1.00 95.44 85 PHE A O 1
ATOM 725 N N . LEU A 1 86 ? 5.130 6.127 -6.092 1.00 96.50 86 LEU A N 1
ATOM 726 C CA . LEU A 1 86 ? 6.527 6.513 -5.862 1.00 96.50 86 LEU A CA 1
ATOM 727 C C . LEU A 1 86 ? 6.979 6.147 -4.442 1.00 96.50 86 LEU A C 1
ATOM 729 O O . LEU A 1 86 ? 7.977 5.449 -4.291 1.00 96.50 86 LEU A O 1
ATOM 733 N N . ASP A 1 87 ? 6.184 6.487 -3.421 1.00 95.31 87 ASP A N 1
ATOM 734 C CA . ASP A 1 87 ? 6.465 6.103 -2.027 1.00 95.31 87 ASP A CA 1
ATOM 735 C C . ASP A 1 87 ? 6.496 4.579 -1.862 1.00 95.31 87 ASP A C 1
ATOM 737 O O . ASP A 1 87 ? 7.348 4.024 -1.166 1.00 95.31 87 ASP A O 1
ATOM 741 N N . PHE A 1 88 ? 5.571 3.875 -2.523 1.00 95.50 88 PHE A N 1
ATOM 742 C CA . PHE A 1 88 ? 5.547 2.415 -2.529 1.00 95.50 88 PHE A CA 1
ATOM 743 C C . PHE A 1 88 ? 6.814 1.827 -3.165 1.00 95.50 88 PHE A C 1
ATOM 745 O O . PHE A 1 88 ? 7.382 0.874 -2.630 1.00 95.50 88 PHE A O 1
ATOM 752 N N . TYR A 1 89 ? 7.265 2.389 -4.288 1.00 97.69 89 TYR A N 1
ATOM 753 C CA . TYR A 1 89 ? 8.485 1.971 -4.973 1.00 97.69 89 TYR A CA 1
ATOM 754 C C . TYR A 1 89 ? 9.711 2.222 -4.086 1.00 97.69 89 TYR A C 1
ATOM 756 O O . TYR A 1 89 ? 10.526 1.316 -3.906 1.00 97.69 89 TYR A O 1
ATOM 764 N N . GLN A 1 90 ? 9.812 3.395 -3.460 1.00 97.19 90 GLN A N 1
ATOM 765 C CA . GLN A 1 90 ? 10.897 3.702 -2.531 1.00 97.19 90 GLN A CA 1
ATOM 766 C C . GLN A 1 90 ? 10.911 2.723 -1.348 1.00 97.19 90 GLN A C 1
ATOM 768 O O . GLN A 1 90 ? 11.935 2.112 -1.062 1.00 97.19 90 GLN A O 1
ATOM 773 N N . ASN A 1 91 ? 9.754 2.444 -0.740 1.00 96.19 91 ASN A N 1
ATOM 774 C CA . ASN A 1 91 ? 9.659 1.452 0.335 1.00 96.19 91 ASN A CA 1
ATOM 775 C C . ASN A 1 91 ? 10.063 0.040 -0.121 1.00 96.19 91 ASN A C 1
ATOM 777 O O . ASN A 1 91 ? 10.644 -0.731 0.647 1.00 96.19 91 ASN A O 1
ATOM 781 N N . TYR A 1 92 ? 9.738 -0.313 -1.368 1.00 96.31 92 TYR A N 1
ATOM 782 C CA . TYR A 1 92 ? 10.175 -1.564 -1.975 1.00 96.31 92 TYR A CA 1
ATOM 783 C C . TYR A 1 92 ? 11.702 -1.609 -2.102 1.00 96.31 92 TYR A C 1
ATOM 785 O O . TYR A 1 92 ? 12.283 -2.639 -1.770 1.00 96.31 92 TYR A O 1
ATOM 793 N N . ILE A 1 93 ? 12.344 -0.516 -2.532 1.00 97.44 93 ILE A N 1
ATOM 794 C CA . ILE A 1 93 ? 13.809 -0.371 -2.583 1.00 97.44 93 ILE A CA 1
ATOM 795 C C . ILE A 1 93 ? 14.420 -0.552 -1.193 1.00 97.44 93 ILE A C 1
ATOM 797 O O . ILE A 1 93 ? 15.310 -1.386 -1.038 1.00 97.44 93 ILE A O 1
ATOM 801 N N . ASP A 1 94 ? 13.909 0.155 -0.184 1.00 96.81 94 ASP A N 1
ATOM 802 C CA . ASP A 1 94 ? 14.468 0.158 1.175 1.00 96.81 94 ASP A CA 1
ATOM 803 C C . ASP A 1 94 ? 14.471 -1.243 1.813 1.00 96.81 94 ASP A C 1
ATOM 805 O O . ASP A 1 94 ? 15.326 -1.576 2.632 1.00 96.81 94 ASP A O 1
ATOM 809 N N . LYS A 1 95 ? 13.512 -2.092 1.425 1.00 96.00 95 LYS A N 1
ATOM 810 C CA . LYS A 1 95 ? 13.369 -3.473 1.912 1.00 96.00 95 LYS A CA 1
ATOM 811 C C . LYS A 1 95 ? 14.010 -4.518 0.995 1.00 96.00 95 LYS A C 1
ATOM 813 O O . LYS A 1 95 ? 13.940 -5.714 1.293 1.00 96.00 95 LYS A O 1
ATOM 818 N N . TYR A 1 96 ? 14.586 -4.120 -0.136 1.00 95.00 96 TYR A N 1
ATOM 819 C CA . TYR A 1 96 ? 15.066 -5.053 -1.148 1.00 95.00 96 TYR A CA 1
ATOM 820 C C . TYR A 1 96 ? 16.460 -5.593 -0.813 1.00 95.00 96 TYR A C 1
ATOM 822 O O . TYR A 1 96 ? 17.437 -4.858 -0.762 1.00 95.00 96 TYR A O 1
ATOM 830 N N . GLN A 1 97 ? 16.570 -6.913 -0.650 1.00 95.19 97 GLN A N 1
ATOM 831 C CA . GLN A 1 97 ? 17.804 -7.561 -0.175 1.00 95.19 97 GLN A CA 1
ATOM 832 C C . GLN A 1 97 ? 18.608 -8.280 -1.273 1.00 95.19 97 GLN A C 1
ATOM 834 O O . GLN A 1 97 ? 19.622 -8.912 -0.987 1.00 95.19 97 GLN A O 1
ATOM 839 N N . LYS A 1 98 ? 18.162 -8.251 -2.538 1.00 95.38 98 LYS A N 1
ATOM 840 C CA . LYS A 1 98 ? 18.827 -9.008 -3.617 1.00 95.38 98 LYS A CA 1
ATOM 841 C C . LYS A 1 98 ? 19.940 -8.196 -4.282 1.00 95.38 98 LYS A C 1
ATOM 843 O O . LYS A 1 98 ? 19.896 -6.969 -4.338 1.00 95.38 98 LYS A O 1
ATOM 848 N N . LYS A 1 99 ? 20.912 -8.911 -4.861 1.00 93.88 99 LYS A N 1
ATOM 849 C CA . LYS A 1 99 ? 22.129 -8.344 -5.472 1.00 93.88 99 LYS A CA 1
ATOM 850 C C . LYS A 1 99 ? 21.863 -7.360 -6.621 1.00 93.88 99 LYS A C 1
ATOM 852 O O . LYS A 1 99 ? 22.699 -6.506 -6.888 1.00 93.88 99 LYS A O 1
ATOM 857 N N . ASP A 1 100 ? 20.706 -7.434 -7.279 1.00 93.88 100 ASP A N 1
ATOM 858 C CA . ASP A 1 100 ? 20.324 -6.538 -8.377 1.00 93.88 100 ASP A CA 1
ATOM 859 C C . ASP A 1 100 ? 19.679 -5.214 -7.916 1.00 93.88 100 ASP A C 1
ATOM 861 O O . ASP A 1 100 ? 19.071 -4.517 -8.726 1.00 93.88 100 ASP A O 1
ATOM 865 N N . ILE A 1 101 ? 19.827 -4.829 -6.641 1.00 95.88 101 ILE A N 1
ATOM 866 C CA . ILE A 1 101 ? 19.268 -3.588 -6.074 1.00 95.88 101 ILE A CA 1
ATOM 867 C C . ILE A 1 101 ? 19.610 -2.333 -6.889 1.00 95.88 101 ILE A C 1
ATOM 869 O O . ILE A 1 101 ? 18.737 -1.497 -7.110 1.00 95.88 101 ILE A O 1
ATOM 873 N N . ARG A 1 102 ? 20.833 -2.228 -7.430 1.00 95.94 102 ARG A N 1
ATOM 874 C CA . ARG A 1 102 ? 21.241 -1.089 -8.275 1.00 95.94 102 ARG A CA 1
ATOM 875 C C . ARG A 1 102 ? 20.354 -0.939 -9.515 1.00 95.94 102 ARG A C 1
ATOM 877 O O . ARG A 1 102 ? 20.051 0.180 -9.915 1.00 95.94 102 ARG A O 1
ATOM 884 N N . MET A 1 103 ? 19.885 -2.049 -10.088 1.00 95.62 103 MET A N 1
ATOM 885 C CA . MET A 1 103 ? 18.956 -2.027 -11.224 1.00 95.62 103 MET A CA 1
ATOM 886 C C . MET A 1 103 ? 17.545 -1.610 -10.805 1.00 95.62 103 MET A C 1
ATOM 888 O O . MET A 1 103 ? 16.854 -0.951 -11.578 1.00 95.62 103 MET A O 1
ATOM 892 N N . ILE A 1 104 ? 17.111 -1.974 -9.593 1.00 97.44 104 ILE A N 1
ATOM 893 C CA . ILE A 1 104 ? 15.816 -1.548 -9.043 1.00 97.44 104 ILE A CA 1
ATOM 894 C C . ILE A 1 104 ? 15.823 -0.033 -8.799 1.00 97.44 104 ILE A C 1
ATOM 896 O O . ILE A 1 104 ? 14.895 0.642 -9.240 1.00 97.44 104 ILE A O 1
ATOM 900 N N . ILE A 1 105 ? 16.885 0.493 -8.174 1.00 97.94 105 ILE A N 1
ATOM 901 C CA . ILE A 1 105 ? 17.076 1.933 -7.931 1.00 97.94 105 ILE A CA 1
ATOM 902 C C . ILE A 1 105 ? 17.153 2.693 -9.255 1.00 97.94 105 ILE A C 1
ATOM 904 O O . ILE A 1 105 ? 16.431 3.664 -9.451 1.00 97.94 105 ILE A O 1
ATOM 908 N N . GLY A 1 106 ? 17.972 2.229 -10.204 1.00 96.69 106 GLY A N 1
ATOM 909 C CA . GLY A 1 106 ? 18.070 2.879 -11.511 1.00 96.69 106 GLY A CA 1
ATOM 910 C C . GLY A 1 106 ? 16.732 2.890 -12.256 1.00 96.69 106 GLY A C 1
ATOM 911 O O . GLY A 1 106 ? 16.361 3.905 -12.833 1.00 96.69 106 GLY A O 1
ATOM 912 N N . SER A 1 107 ? 15.962 1.801 -12.176 1.00 97.56 107 SER A N 1
ATOM 913 C CA . SER A 1 107 ? 14.618 1.740 -12.755 1.00 97.56 107 SER A CA 1
ATOM 914 C C . SER A 1 107 ? 13.648 2.736 -12.114 1.00 97.56 107 SER A C 1
ATOM 916 O O . SER A 1 107 ? 12.799 3.275 -12.820 1.00 97.56 107 SER A O 1
ATOM 918 N N . TYR A 1 108 ? 13.749 2.965 -10.803 1.00 98.19 108 TYR A N 1
ATOM 919 C CA . TYR A 1 108 ? 12.956 3.977 -10.105 1.00 98.19 108 TYR A CA 1
ATOM 920 C C . TYR A 1 108 ? 13.323 5.384 -10.574 1.00 98.19 108 TYR A C 1
ATOM 922 O O . TYR A 1 108 ? 12.448 6.122 -11.015 1.00 98.19 108 TYR A O 1
ATOM 930 N N . ASN A 1 109 ? 14.616 5.712 -10.584 1.00 97.44 109 ASN A N 1
ATOM 931 C CA . ASN A 1 109 ? 15.095 7.028 -11.006 1.00 97.44 109 ASN A CA 1
ATOM 932 C C . ASN A 1 109 ? 14.674 7.343 -12.448 1.00 97.44 109 ASN A C 1
ATOM 934 O O . ASN A 1 109 ? 14.140 8.413 -12.711 1.00 97.44 109 ASN A O 1
ATOM 938 N N . ARG A 1 110 ? 14.804 6.377 -13.371 1.00 96.94 110 ARG A N 1
ATOM 939 C CA . ARG A 1 110 ? 14.336 6.548 -14.757 1.00 96.94 110 ARG A CA 1
ATOM 940 C C . ARG A 1 110 ? 12.840 6.815 -14.850 1.00 96.94 110 ARG A C 1
ATOM 942 O O . ARG A 1 110 ? 12.420 7.575 -15.715 1.00 96.94 110 ARG A O 1
ATOM 949 N N . PHE A 1 111 ? 12.042 6.188 -13.992 1.00 97.81 111 PHE A N 1
ATOM 950 C CA . PHE A 1 111 ? 10.605 6.425 -13.966 1.00 97.81 111 PHE A CA 1
ATOM 951 C C . PHE A 1 111 ? 10.262 7.814 -13.406 1.00 97.81 111 PHE A C 1
ATOM 953 O O . PHE A 1 111 ? 9.406 8.494 -13.964 1.00 97.81 111 PHE A O 1
ATOM 960 N N . VAL A 1 112 ? 10.962 8.274 -12.365 1.00 97.38 112 VAL A N 1
ATOM 961 C CA . VAL A 1 112 ? 10.819 9.641 -11.830 1.00 97.38 112 VAL A CA 1
ATOM 962 C C . VAL A 1 112 ? 11.216 10.695 -12.871 1.00 97.38 112 VAL A C 1
ATOM 964 O O . VAL A 1 112 ? 10.476 11.661 -13.073 1.00 97.38 112 VAL A O 1
ATOM 967 N N . ASP A 1 113 ? 12.326 10.489 -13.588 1.00 97.12 113 ASP A N 1
ATOM 968 C CA . ASP A 1 113 ? 12.752 11.365 -14.690 1.00 97.12 113 ASP A CA 1
ATOM 969 C C . ASP A 1 113 ? 11.687 11.414 -15.795 1.00 97.12 113 ASP A C 1
ATOM 971 O O . ASP A 1 113 ? 11.305 12.487 -16.265 1.00 97.12 113 ASP A O 1
ATOM 975 N N . PHE A 1 114 ? 11.171 10.244 -16.186 1.00 97.69 114 PHE A N 1
ATOM 976 C CA . PHE A 1 114 ? 10.117 10.118 -17.188 1.00 97.69 114 PHE A CA 1
ATOM 977 C C . PHE A 1 114 ? 8.857 10.897 -16.799 1.00 97.69 114 PHE A C 1
ATOM 979 O O . PHE A 1 114 ? 8.342 11.664 -17.614 1.00 97.69 114 PHE A O 1
ATOM 986 N N . LEU A 1 115 ? 8.380 10.745 -15.559 1.00 97.56 115 LEU A N 1
ATOM 987 C CA . LEU A 1 115 ? 7.231 11.505 -15.065 1.00 97.56 115 LEU A CA 1
ATOM 988 C C . LEU A 1 115 ? 7.524 13.004 -15.065 1.00 97.56 115 LEU A C 1
ATOM 990 O O . LEU A 1 115 ? 6.696 13.781 -15.523 1.00 97.56 115 LEU A O 1
ATOM 994 N N . SER A 1 116 ? 8.709 13.419 -14.625 1.00 96.38 116 SER A N 1
ATOM 995 C CA . SER A 1 116 ? 9.078 14.838 -14.585 1.00 96.38 116 SER A CA 1
ATOM 996 C C . SER A 1 116 ? 9.059 15.497 -15.969 1.00 96.38 116 SER A C 1
ATOM 998 O O . SER A 1 116 ? 8.714 16.672 -16.073 1.00 96.38 116 SER A O 1
ATOM 1000 N N . ILE A 1 117 ? 9.387 14.745 -17.026 1.00 96.31 117 ILE A N 1
ATOM 1001 C CA . ILE A 1 117 ? 9.441 15.244 -18.408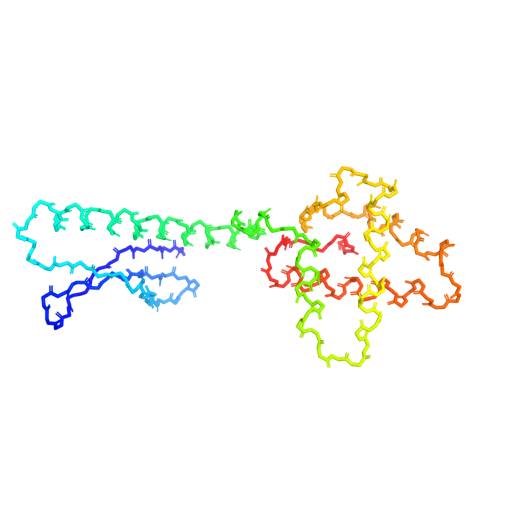 1.00 96.31 117 ILE A CA 1
ATOM 1002 C C . ILE A 1 117 ? 8.080 15.135 -19.111 1.00 96.31 117 ILE A C 1
ATOM 1004 O O . ILE A 1 117 ? 7.611 16.108 -19.696 1.00 96.31 117 ILE A O 1
ATOM 1008 N N . HIS A 1 118 ? 7.439 13.964 -19.072 1.00 95.62 118 HIS A N 1
ATOM 1009 C CA . HIS A 1 118 ? 6.245 13.676 -19.879 1.00 95.62 118 HIS A CA 1
ATOM 1010 C C . HIS A 1 118 ? 4.927 13.847 -19.116 1.00 95.62 118 HIS A C 1
ATOM 1012 O O . HIS A 1 118 ? 3.884 14.049 -19.736 1.00 95.62 118 HIS A O 1
ATOM 1018 N N . TYR A 1 119 ? 4.958 13.786 -17.782 1.00 95.50 119 TYR A N 1
ATOM 1019 C CA . TYR A 1 119 ? 3.779 13.893 -16.920 1.00 95.50 119 TYR A CA 1
ATOM 1020 C C . TYR A 1 119 ? 4.052 14.776 -15.687 1.00 95.50 119 TYR A C 1
ATOM 1022 O O . TYR A 1 119 ? 3.960 14.293 -14.556 1.00 95.50 119 TYR A O 1
ATOM 1030 N N . PRO A 1 120 ? 4.362 16.080 -15.846 1.00 93.50 120 PRO A N 1
ATOM 1031 C CA . PRO A 1 120 ? 4.831 16.919 -14.735 1.00 93.50 120 PRO A CA 1
ATOM 1032 C C . PRO A 1 120 ? 3.845 17.020 -13.563 1.00 93.50 120 PRO A C 1
ATOM 1034 O O . PRO A 1 120 ? 4.245 17.207 -12.418 1.00 93.50 120 PRO A O 1
ATOM 1037 N N . HIS A 1 121 ? 2.549 16.851 -13.837 1.00 92.56 121 HIS A N 1
ATOM 1038 C CA . HIS A 1 121 ? 1.480 16.804 -12.835 1.00 92.56 121 HIS A CA 1
ATOM 1039 C C . HIS A 1 121 ? 1.552 15.569 -11.914 1.00 92.56 121 HIS A C 1
ATOM 1041 O O . HIS A 1 121 ? 0.945 15.566 -10.847 1.00 92.56 121 HIS A O 1
ATOM 1047 N N . TYR A 1 122 ? 2.306 14.541 -12.305 1.00 93.56 122 TYR A N 1
ATOM 1048 C CA . TYR A 1 122 ? 2.546 13.307 -11.559 1.00 93.56 122 TYR A CA 1
ATOM 1049 C C . TYR A 1 122 ? 3.961 13.199 -10.980 1.00 93.56 122 TYR A C 1
ATOM 1051 O O . TYR A 1 122 ? 4.263 12.195 -10.335 1.00 93.56 122 TYR A O 1
ATOM 1059 N N . LYS A 1 123 ? 4.814 14.218 -11.166 1.00 88.81 123 LYS A N 1
ATOM 1060 C CA . LYS A 1 123 ? 6.237 14.174 -10.788 1.00 88.81 123 LYS A CA 1
ATOM 1061 C C . LYS A 1 123 ? 6.466 13.813 -9.311 1.00 88.81 123 LYS A C 1
ATOM 1063 O O . LYS A 1 123 ? 7.342 13.013 -9.010 1.00 88.81 123 LYS A O 1
ATOM 1068 N N . ASP A 1 124 ? 5.641 14.358 -8.414 1.00 87.69 124 ASP A N 1
ATOM 1069 C CA . ASP A 1 124 ? 5.782 14.173 -6.963 1.00 87.69 124 ASP A CA 1
ATOM 1070 C C . ASP A 1 124 ? 4.860 13.067 -6.437 1.00 87.69 124 ASP A C 1
ATOM 1072 O O . ASP A 1 124 ? 5.104 12.460 -5.393 1.00 87.69 124 ASP A O 1
ATOM 1076 N N . LYS A 1 125 ? 3.748 12.816 -7.138 1.00 92.56 125 LYS A N 1
ATOM 1077 C CA . LYS A 1 125 ? 2.723 11.882 -6.684 1.00 92.56 125 LYS A CA 1
ATOM 1078 C C . LYS A 1 125 ? 1.913 11.328 -7.843 1.00 92.56 125 LYS A C 1
ATOM 1080 O O . LYS A 1 125 ? 1.167 12.043 -8.504 1.00 92.56 125 LYS A O 1
ATOM 1085 N N . ILE A 1 126 ? 1.970 10.013 -7.984 1.00 94.50 126 ILE A N 1
ATOM 1086 C CA . ILE A 1 126 ? 1.111 9.233 -8.871 1.00 94.50 126 ILE A CA 1
ATOM 1087 C C . ILE A 1 126 ? 0.616 8.014 -8.112 1.00 94.50 126 ILE A C 1
ATOM 1089 O O . ILE A 1 126 ? 1.373 7.409 -7.360 1.00 94.50 126 ILE A O 1
ATOM 1093 N N . ARG A 1 127 ? -0.652 7.641 -8.264 1.00 92.69 127 ARG A N 1
ATOM 1094 C CA . ARG A 1 127 ? -1.175 6.390 -7.706 1.00 92.69 127 ARG A CA 1
ATOM 1095 C C . ARG A 1 127 ? -0.961 5.241 -8.676 1.00 92.69 127 ARG A C 1
ATOM 1097 O O . ARG A 1 127 ? -0.937 5.418 -9.888 1.00 92.69 127 ARG A O 1
ATOM 1104 N N . ALA A 1 128 ? -0.882 4.036 -8.128 1.00 92.12 128 ALA A N 1
ATOM 1105 C CA . ALA A 1 128 ? -0.726 2.817 -8.910 1.00 92.12 128 ALA A CA 1
ATOM 1106 C C . ALA A 1 128 ? -1.870 2.634 -9.934 1.00 92.12 128 ALA A C 1
ATOM 1108 O O . ALA A 1 128 ? -1.618 2.260 -11.073 1.00 92.12 128 ALA A O 1
ATOM 1109 N N . ASP A 1 129 ? -3.110 2.961 -9.562 1.00 87.88 129 ASP A N 1
ATOM 1110 C CA . ASP A 1 129 ? -4.290 2.879 -10.435 1.00 87.88 129 ASP A CA 1
ATOM 1111 C C . ASP A 1 129 ? -4.368 3.977 -11.515 1.00 87.88 129 ASP A C 1
ATOM 1113 O O . ASP A 1 129 ? -5.266 3.935 -12.350 1.00 87.88 129 ASP A O 1
ATOM 1117 N N . GLN A 1 130 ? -3.447 4.946 -11.504 1.00 92.12 130 GLN A N 1
ATOM 1118 C CA . GLN A 1 130 ? -3.295 5.966 -12.551 1.00 92.12 130 GLN A CA 1
ATOM 1119 C C . GLN A 1 130 ? -2.244 5.582 -13.596 1.00 92.12 130 GLN A C 1
ATOM 1121 O O . GLN A 1 130 ? -2.080 6.295 -14.581 1.00 92.12 130 GLN A O 1
ATOM 1126 N N . LEU A 1 131 ? -1.521 4.476 -13.390 1.00 94.00 131 LEU A N 1
ATOM 1127 C CA . LEU A 1 131 ? -0.680 3.910 -14.434 1.00 94.00 131 LEU A CA 1
ATOM 1128 C C . LEU A 1 131 ? -1.591 3.282 -15.490 1.00 94.00 131 LEU A C 1
ATOM 1130 O O . LEU A 1 131 ? -2.389 2.398 -15.177 1.00 94.00 131 LEU A O 1
ATOM 1134 N N . ASP A 1 132 ? -1.449 3.719 -16.735 1.00 92.62 132 ASP A N 1
ATOM 1135 C CA . ASP A 1 132 ? -2.194 3.192 -17.874 1.00 92.62 132 ASP A CA 1
ATOM 1136 C C . ASP A 1 132 ? -1.258 2.652 -18.960 1.00 92.62 132 ASP A C 1
ATOM 1138 O O . ASP A 1 132 ? -0.033 2.794 -18.902 1.00 92.62 132 ASP A O 1
ATOM 1142 N N . ARG A 1 133 ? -1.849 1.998 -19.961 1.00 92.94 133 ARG A N 1
ATOM 1143 C CA . ARG A 1 133 ? -1.107 1.364 -21.052 1.00 92.94 133 ARG A CA 1
ATOM 1144 C C . ARG A 1 133 ? -0.310 2.361 -21.882 1.00 92.94 133 ARG A C 1
ATOM 1146 O O . ARG A 1 133 ? 0.806 2.042 -22.282 1.00 92.94 133 ARG A O 1
ATOM 1153 N N . GLU A 1 134 ? -0.866 3.535 -22.148 1.00 94.25 134 GLU A N 1
ATOM 1154 C CA . GLU A 1 134 ? -0.210 4.550 -22.968 1.00 94.25 134 GLU A CA 1
ATOM 1155 C C . GLU A 1 134 ? 1.053 5.071 -22.273 1.00 94.25 134 GLU A C 1
ATOM 1157 O O . GLU A 1 134 ? 2.119 5.145 -22.885 1.00 94.25 134 GLU A O 1
ATOM 1162 N N . MET A 1 135 ? 0.967 5.322 -20.966 1.00 95.81 135 MET A N 1
ATOM 1163 C CA . MET A 1 135 ? 2.102 5.687 -20.128 1.00 95.81 135 MET A CA 1
ATOM 1164 C C . MET A 1 135 ? 3.173 4.593 -20.126 1.00 95.81 135 MET A C 1
ATOM 1166 O O . MET A 1 135 ? 4.361 4.907 -20.170 1.00 95.81 135 MET A O 1
ATOM 1170 N N . MET A 1 136 ? 2.788 3.310 -20.110 1.00 96.19 136 MET A N 1
ATOM 1171 C CA . MET A 1 136 ? 3.758 2.209 -20.178 1.00 96.19 136 MET A CA 1
ATOM 1172 C C . MET A 1 136 ? 4.496 2.162 -21.515 1.00 96.19 136 MET A C 1
ATOM 1174 O O . MET A 1 136 ? 5.696 1.902 -21.512 1.00 96.19 136 MET A O 1
ATOM 1178 N N . VAL A 1 137 ? 3.801 2.405 -22.631 1.00 95.06 137 VAL A N 1
ATOM 1179 C CA . VAL A 1 137 ? 4.418 2.465 -23.968 1.00 95.06 137 VAL A CA 1
ATOM 1180 C C . VAL A 1 137 ? 5.405 3.628 -24.034 1.00 95.06 137 VAL A C 1
ATOM 1182 O O . VAL A 1 137 ? 6.585 3.403 -24.279 1.00 95.06 137 VAL A O 1
ATOM 1185 N N . LYS A 1 138 ? 4.966 4.837 -23.663 1.00 96.56 138 LYS A N 1
ATOM 1186 C CA . LYS A 1 138 ? 5.827 6.029 -23.624 1.00 96.56 138 LYS A CA 1
ATOM 1187 C C . LYS A 1 138 ? 7.032 5.855 -22.703 1.00 96.56 138 LYS A C 1
ATOM 1189 O O . LYS A 1 138 ? 8.115 6.351 -22.999 1.00 96.56 138 LYS A O 1
ATOM 1194 N N . PHE A 1 139 ? 6.870 5.142 -21.588 1.00 97.19 139 PHE A N 1
ATOM 1195 C CA . PHE A 1 139 ? 7.989 4.853 -20.699 1.00 97.19 139 PHE A CA 1
ATOM 1196 C C . PHE A 1 139 ? 9.003 3.893 -21.334 1.00 97.19 139 PHE A C 1
ATOM 1198 O O . PHE A 1 139 ? 10.205 4.060 -21.138 1.00 97.19 139 PHE A O 1
ATOM 1205 N N . VAL A 1 140 ? 8.553 2.902 -22.110 1.00 95.56 140 VAL A N 1
ATOM 1206 C CA . VAL A 1 140 ? 9.464 2.028 -22.865 1.00 95.56 140 VAL A CA 1
ATOM 1207 C C . VAL A 1 140 ? 10.245 2.833 -23.903 1.00 95.56 140 VAL A C 1
ATOM 1209 O O . VAL A 1 140 ? 11.469 2.700 -23.939 1.00 95.56 140 VAL A O 1
ATOM 1212 N N . ASP A 1 141 ? 9.579 3.702 -24.663 1.00 95.81 141 ASP A N 1
ATOM 1213 C CA . ASP A 1 141 ? 10.228 4.562 -25.663 1.00 95.81 141 ASP A CA 1
ATOM 1214 C C . ASP A 1 141 ? 11.271 5.480 -24.999 1.00 95.81 141 ASP A C 1
ATOM 1216 O O . ASP A 1 141 ? 12.440 5.505 -25.386 1.00 95.81 141 ASP A O 1
ATOM 1220 N N . PHE A 1 142 ? 10.898 6.122 -23.886 1.00 97.12 142 PHE A N 1
ATOM 1221 C CA . PHE A 1 142 ? 11.795 6.948 -23.072 1.00 97.12 142 PHE A CA 1
ATOM 1222 C C . PHE A 1 142 ? 13.058 6.201 -22.618 1.00 97.12 142 PHE A C 1
ATOM 1224 O O . PHE A 1 142 ? 14.156 6.768 -22.594 1.00 97.12 142 PHE A O 1
ATOM 1231 N N . LEU A 1 143 ? 12.909 4.933 -22.216 1.00 96.44 143 LEU A N 1
ATOM 1232 C CA . LEU A 1 143 ? 14.030 4.091 -21.804 1.00 96.44 143 LEU A CA 1
ATOM 1233 C C . LEU A 1 143 ? 14.923 3.716 -22.988 1.00 96.44 143 LEU A C 1
ATOM 1235 O O . LEU A 1 143 ? 16.141 3.656 -22.804 1.00 96.44 143 LEU A O 1
ATOM 1239 N N . GLN A 1 144 ? 14.342 3.452 -24.161 1.00 94.94 144 GLN A N 1
ATOM 1240 C CA . GLN A 1 144 ? 15.075 3.109 -25.383 1.00 94.94 144 GLN A CA 1
ATOM 1241 C C . GLN A 1 144 ? 15.933 4.275 -25.878 1.00 94.94 144 GLN A C 1
ATOM 1243 O O . GLN A 1 144 ? 17.095 4.064 -26.202 1.00 94.94 144 GLN A O 1
ATOM 1248 N N . GLU A 1 145 ? 15.420 5.504 -25.837 1.00 94.62 145 GLU A N 1
ATOM 1249 C CA . GLU A 1 145 ? 16.183 6.707 -26.206 1.00 94.62 145 GLU A CA 1
ATOM 1250 C C . GLU A 1 145 ? 17.389 6.972 -25.289 1.00 94.62 145 GLU A C 1
ATOM 1252 O O . GLU A 1 145 ? 18.377 7.576 -25.698 1.00 94.62 145 GLU A O 1
ATOM 1257 N N . ARG A 1 146 ? 17.309 6.547 -24.021 1.00 91.69 146 ARG A N 1
ATOM 1258 C CA . ARG A 1 146 ? 18.281 6.889 -22.962 1.00 91.69 146 ARG A CA 1
ATOM 1259 C C . ARG A 1 146 ? 19.174 5.731 -22.530 1.00 91.69 146 ARG A C 1
ATOM 1261 O O . ARG A 1 146 ? 19.927 5.866 -21.560 1.00 91.69 146 ARG A O 1
ATOM 1268 N N . SER A 1 147 ? 19.076 4.590 -23.201 1.00 88.81 147 SER A N 1
ATOM 1269 C CA . SER A 1 147 ? 19.861 3.399 -22.883 1.00 88.81 147 SER A CA 1
ATOM 1270 C C . SER A 1 147 ? 20.546 2.863 -24.129 1.00 88.81 147 SER A C 1
ATOM 1272 O O . SER A 1 147 ? 19.967 2.842 -25.206 1.00 88.81 147 SER A O 1
ATOM 1274 N N . VAL A 1 148 ? 21.760 2.347 -23.959 1.00 84.38 148 VAL A N 1
ATOM 1275 C CA . VAL A 1 148 ? 22.484 1.626 -25.011 1.00 84.38 148 VAL A CA 1
ATOM 1276 C C . VAL A 1 148 ? 22.414 0.124 -24.718 1.00 84.38 148 VAL A C 1
ATOM 1278 O O . VAL A 1 148 ? 22.459 -0.292 -23.555 1.00 84.38 148 VAL A O 1
ATOM 1281 N N . GLY A 1 149 ? 22.284 -0.699 -25.761 1.00 83.06 149 GLY A N 1
ATOM 1282 C CA . GLY A 1 149 ? 22.226 -2.158 -25.638 1.00 83.06 149 GLY A CA 1
ATOM 1283 C C . GLY A 1 149 ? 21.030 -2.646 -24.811 1.00 83.06 149 GLY A C 1
ATOM 1284 O O . GLY A 1 149 ? 19.895 -2.223 -25.016 1.00 83.06 149 GLY A O 1
ATOM 1285 N N . GLU A 1 150 ? 21.266 -3.543 -23.850 1.00 85.31 150 GLU A N 1
ATOM 1286 C CA . GLU A 1 150 ? 20.194 -4.177 -23.063 1.00 85.31 150 GLU A CA 1
ATOM 1287 C C . GLU A 1 150 ? 19.645 -3.322 -21.902 1.00 85.31 150 GLU A C 1
ATOM 1289 O O . GLU A 1 150 ? 18.733 -3.757 -21.189 1.00 85.31 150 GLU A O 1
ATOM 1294 N N . GLY A 1 151 ? 20.163 -2.105 -21.695 1.00 86.56 151 GLY A N 1
ATOM 1295 C CA . GLY A 1 151 ? 19.820 -1.262 -20.542 1.00 86.56 151 GLY A CA 1
ATOM 1296 C C . GLY A 1 151 ? 18.319 -0.970 -20.411 1.00 86.56 151 GLY A C 1
ATOM 1297 O O . GLY A 1 151 ? 17.752 -1.139 -19.328 1.00 86.56 151 GLY A O 1
ATOM 1298 N N . ALA A 1 152 ? 17.650 -0.631 -21.521 1.00 92.12 152 ALA A N 1
ATOM 1299 C CA . ALA A 1 152 ? 16.218 -0.317 -21.535 1.00 92.12 152 ALA A CA 1
ATOM 1300 C C . ALA A 1 152 ? 15.371 -1.515 -21.076 1.00 92.12 152 ALA A C 1
ATOM 1302 O O . ALA A 1 152 ? 14.533 -1.405 -20.177 1.00 92.12 152 ALA A O 1
ATOM 1303 N N . LYS A 1 153 ? 15.654 -2.698 -21.639 1.00 93.69 153 LYS A N 1
ATOM 1304 C CA . LYS A 1 153 ? 15.007 -3.964 -21.266 1.00 93.69 153 LYS A CA 1
ATOM 1305 C C . LYS A 1 153 ? 15.259 -4.293 -19.795 1.00 93.69 153 LYS A C 1
ATOM 1307 O O . LYS A 1 153 ? 14.334 -4.689 -19.084 1.00 93.69 153 LYS A O 1
ATOM 1312 N N . GLY A 1 154 ? 16.494 -4.096 -19.333 1.00 94.88 154 GLY A N 1
ATOM 1313 C CA . GLY A 1 154 ? 16.898 -4.315 -17.951 1.00 94.88 154 GLY A CA 1
ATOM 1314 C C . GLY A 1 154 ? 16.070 -3.497 -16.963 1.00 94.88 154 GLY A C 1
ATOM 1315 O O . GLY A 1 154 ? 15.504 -4.082 -16.035 1.00 94.88 154 GLY A O 1
ATOM 1316 N N . TYR A 1 155 ? 15.960 -2.182 -17.174 1.00 96.25 155 TYR A N 1
ATOM 1317 C CA . TYR A 1 155 ? 15.170 -1.298 -16.312 1.00 96.25 155 TYR A CA 1
ATOM 1318 C C . TYR A 1 155 ? 13.678 -1.605 -16.382 1.00 96.25 155 TYR A C 1
ATOM 1320 O O . TYR A 1 155 ? 13.056 -1.802 -15.339 1.00 96.25 155 TYR A O 1
ATOM 1328 N N . TYR A 1 156 ? 13.112 -1.766 -17.579 1.00 95.94 156 TYR A N 1
ATOM 1329 C CA . TYR A 1 156 ? 11.680 -2.032 -17.711 1.00 95.94 156 TYR A CA 1
ATOM 1330 C C . TYR A 1 156 ? 11.252 -3.336 -17.016 1.00 95.94 156 TYR A C 1
ATOM 1332 O O . TYR A 1 156 ? 10.203 -3.396 -16.376 1.00 95.94 156 TYR A O 1
ATOM 1340 N N . GLN A 1 157 ? 12.091 -4.379 -17.034 1.00 96.00 157 GLN A N 1
ATOM 1341 C CA . GLN A 1 157 ? 11.834 -5.603 -16.265 1.00 96.00 157 GLN A CA 1
ATOM 1342 C C . GLN A 1 157 ? 11.764 -5.356 -14.749 1.00 96.00 157 GLN A C 1
ATOM 1344 O O . GLN A 1 157 ? 10.931 -5.957 -14.064 1.00 96.00 157 GLN A O 1
ATOM 1349 N N . ARG A 1 158 ? 12.622 -4.479 -14.210 1.00 96.88 158 ARG A N 1
ATOM 1350 C CA . ARG A 1 158 ? 12.645 -4.142 -12.776 1.00 96.88 158 ARG A CA 1
ATOM 1351 C C . ARG A 1 158 ? 11.441 -3.287 -12.409 1.00 96.88 158 ARG A C 1
ATOM 1353 O O . ARG A 1 158 ? 10.790 -3.583 -11.411 1.00 96.88 158 ARG A O 1
ATOM 1360 N N . PHE A 1 159 ? 11.074 -2.344 -13.266 1.00 97.50 159 PHE A N 1
ATOM 1361 C CA . PHE A 1 159 ? 9.838 -1.588 -13.13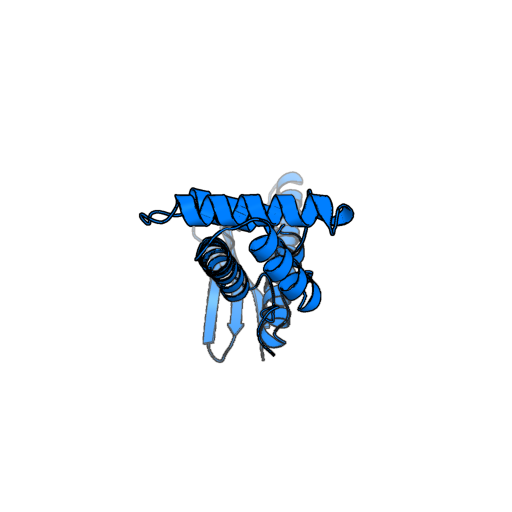8 1.00 97.50 159 PHE A CA 1
ATOM 1362 C C . PHE A 1 159 ? 8.611 -2.512 -13.087 1.00 97.50 159 PHE A C 1
ATOM 1364 O O . PHE A 1 159 ? 7.842 -2.482 -12.123 1.00 97.50 159 PHE A O 1
ATOM 1371 N N . LYS A 1 160 ? 8.463 -3.422 -14.064 1.00 96.62 160 LYS A N 1
ATOM 1372 C CA . LYS A 1 160 ? 7.347 -4.385 -14.113 1.00 96.62 160 LYS A CA 1
ATOM 1373 C C . LYS A 1 160 ? 7.251 -5.233 -12.850 1.00 96.62 160 LYS A C 1
ATOM 1375 O O . LYS A 1 160 ? 6.144 -5.521 -12.400 1.00 96.62 160 LYS A O 1
ATOM 1380 N N . LYS A 1 161 ? 8.393 -5.621 -12.276 1.00 95.75 161 LYS A N 1
ATOM 1381 C CA . LYS A 1 161 ? 8.456 -6.377 -11.021 1.00 95.75 161 LYS A CA 1
ATOM 1382 C C . LYS A 1 161 ? 7.822 -5.608 -9.861 1.00 95.75 161 LYS A C 1
ATOM 1384 O O . LYS A 1 161 ? 7.036 -6.193 -9.121 1.00 95.75 161 LYS A O 1
ATOM 1389 N N . VAL A 1 162 ? 8.115 -4.316 -9.723 1.00 96.62 162 VAL A N 1
ATOM 1390 C CA . VAL A 1 162 ? 7.535 -3.483 -8.655 1.00 96.62 162 VAL A CA 1
ATOM 1391 C C . VAL A 1 162 ? 6.056 -3.202 -8.909 1.00 96.62 162 VAL A C 1
ATOM 1393 O O . VAL A 1 162 ? 5.253 -3.311 -7.987 1.00 96.62 162 VAL A O 1
ATOM 1396 N N . VAL A 1 163 ? 5.661 -2.951 -10.160 1.00 96.38 163 VAL A N 1
ATOM 1397 C CA . VAL A 1 163 ? 4.242 -2.811 -10.537 1.00 96.38 163 VAL A CA 1
ATOM 1398 C C . VAL A 1 163 ? 3.450 -4.083 -10.231 1.00 96.38 163 VAL A C 1
ATOM 1400 O O . VAL A 1 163 ? 2.366 -4.011 -9.656 1.00 96.38 163 VAL A O 1
ATOM 1403 N N . LYS A 1 164 ? 4.006 -5.261 -10.541 1.00 95.19 164 LYS A N 1
ATOM 1404 C CA . LYS A 1 164 ? 3.388 -6.543 -10.185 1.00 95.19 164 LYS A CA 1
ATOM 1405 C C . LYS A 1 164 ? 3.238 -6.679 -8.671 1.00 95.19 164 LYS A C 1
ATOM 1407 O O . LYS A 1 164 ? 2.182 -7.082 -8.199 1.00 95.19 164 LYS A O 1
ATOM 1412 N N . HIS A 1 165 ? 4.248 -6.271 -7.907 1.00 93.94 165 HIS A N 1
ATOM 1413 C CA . HIS A 1 165 ? 4.148 -6.271 -6.452 1.00 93.94 165 HIS A CA 1
ATOM 1414 C C . HIS A 1 165 ? 3.066 -5.307 -5.933 1.00 93.94 165 HIS A C 1
ATOM 1416 O O . HIS A 1 165 ? 2.350 -5.635 -4.990 1.00 93.94 165 HIS A O 1
ATOM 1422 N N . ALA A 1 166 ? 2.898 -4.136 -6.554 1.00 92.38 166 ALA A N 1
ATOM 1423 C CA . ALA A 1 166 ? 1.825 -3.198 -6.216 1.00 92.38 166 ALA A CA 1
ATOM 1424 C C . ALA A 1 166 ? 0.433 -3.799 -6.477 1.00 92.38 166 ALA A C 1
ATOM 1426 O O . ALA A 1 166 ? -0.469 -3.647 -5.649 1.00 92.38 166 ALA A O 1
ATOM 1427 N N . HIS A 1 167 ? 0.274 -4.529 -7.585 1.00 90.56 167 HIS A N 1
ATOM 1428 C CA . HIS A 1 167 ? -0.938 -5.292 -7.903 1.00 90.56 167 HIS A CA 1
ATOM 1429 C C . HIS A 1 167 ? -1.215 -6.394 -6.875 1.00 90.56 167 HIS A C 1
ATOM 1431 O O . HIS A 1 167 ? -2.299 -6.425 -6.301 1.00 90.56 167 HIS A O 1
ATOM 1437 N N . GLU A 1 168 ? -0.217 -7.210 -6.528 1.00 88.62 168 GLU A N 1
ATOM 1438 C CA . GLU A 1 168 ? -0.329 -8.252 -5.490 1.00 88.62 168 GLU A CA 1
ATOM 1439 C C . GLU A 1 168 ? -0.700 -7.676 -4.110 1.00 88.62 168 GLU A C 1
ATOM 1441 O O . GLU A 1 168 ? -1.373 -8.321 -3.307 1.00 88.62 168 GLU A O 1
ATOM 1446 N N . LYS A 1 169 ? -0.281 -6.439 -3.817 1.00 87.00 169 LYS A N 1
ATOM 1447 C CA . LYS A 1 169 ? -0.651 -5.708 -2.593 1.00 87.00 169 LYS A CA 1
ATOM 1448 C C . LYS A 1 169 ? -2.005 -4.993 -2.696 1.00 87.00 169 LYS A C 1
ATOM 1450 O O . LYS A 1 169 ? -2.476 -4.427 -1.701 1.00 87.00 169 LYS A O 1
ATOM 1455 N N . GLY A 1 170 ? -2.662 -5.052 -3.852 1.00 85.19 170 GLY A N 1
ATOM 1456 C CA . GLY A 1 170 ? -3.986 -4.496 -4.113 1.00 85.19 170 GLY A CA 1
ATOM 1457 C C . GLY A 1 170 ? -4.008 -2.979 -4.291 1.00 85.19 170 GLY A C 1
ATOM 1458 O O . GLY A 1 170 ? -5.062 -2.380 -4.099 1.00 85.19 170 GLY A O 1
ATOM 1459 N N . LEU A 1 171 ? -2.876 -2.340 -4.613 1.00 87.25 171 LEU A N 1
ATOM 1460 C CA . LEU A 1 171 ? -2.821 -0.898 -4.911 1.00 87.25 171 LEU A CA 1
ATOM 1461 C C . LEU A 1 171 ? -3.411 -0.569 -6.294 1.00 87.25 171 LEU A C 1
ATOM 1463 O O . LEU A 1 171 ? -3.762 0.577 -6.553 1.00 87.25 171 LEU A O 1
ATOM 1467 N N . MET A 1 172 ? -3.536 -1.573 -7.159 1.00 88.62 172 MET A N 1
ATOM 1468 C CA . MET A 1 172 ? -4.200 -1.509 -8.460 1.00 88.62 172 MET A CA 1
ATOM 1469 C C . MET A 1 172 ? -4.943 -2.824 -8.705 1.00 88.62 172 MET A C 1
ATOM 1471 O O . MET A 1 172 ? -4.517 -3.868 -8.211 1.00 88.62 172 MET A O 1
ATOM 1475 N N . SER A 1 173 ? -6.034 -2.784 -9.468 1.00 83.94 173 SER A N 1
ATOM 1476 C CA . SER A 1 173 ? -6.838 -3.972 -9.790 1.00 83.94 173 SER A CA 1
ATOM 1477 C C . SER A 1 173 ? -6.340 -4.723 -11.027 1.00 83.94 173 SER A C 1
ATOM 1479 O O . SER A 1 173 ? -6.470 -5.945 -11.106 1.00 83.94 173 SER A O 1
ATOM 1481 N N . LYS A 1 174 ? -5.740 -4.008 -11.983 1.00 86.69 174 LYS A N 1
ATOM 1482 C CA . LYS A 1 174 ? -5.213 -4.546 -13.242 1.00 86.69 174 LYS A CA 1
ATOM 1483 C C . LYS A 1 174 ? -3.792 -4.045 -13.466 1.00 86.69 174 LYS A C 1
ATOM 1485 O O . LYS A 1 174 ? -3.461 -2.937 -13.051 1.00 86.69 174 LYS A O 1
ATOM 1490 N N . LEU A 1 175 ? -2.964 -4.856 -14.120 1.00 90.19 175 LEU A N 1
ATOM 1491 C CA . LEU A 1 175 ? -1.627 -4.426 -14.520 1.00 90.19 175 LEU A CA 1
ATOM 1492 C C . LEU A 1 175 ? -1.735 -3.505 -15.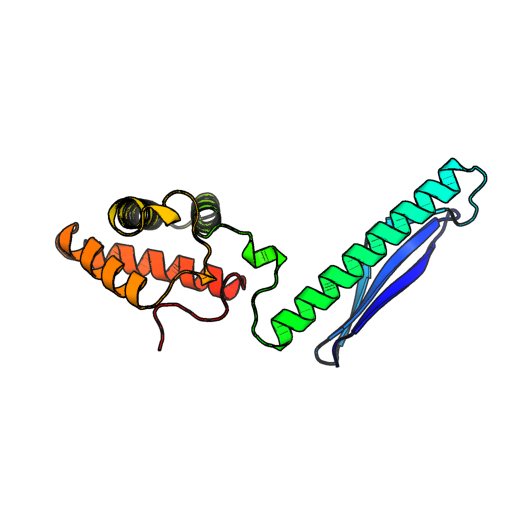746 1.00 90.19 175 LEU A C 1
ATOM 1494 O O . LEU A 1 175 ? -2.450 -3.839 -16.689 1.00 90.19 175 LEU A O 1
ATOM 1498 N N . PRO A 1 176 ? -0.985 -2.394 -15.791 1.00 90.19 176 PRO A N 1
ATOM 1499 C CA . PRO A 1 176 ? -1.090 -1.405 -16.865 1.00 90.19 176 PRO A CA 1
ATOM 1500 C C . PRO A 1 176 ? -0.457 -1.861 -18.190 1.00 90.19 176 PRO A C 1
ATOM 1502 O O . PRO A 1 176 ? -0.549 -1.166 -19.192 1.00 90.19 176 PRO A O 1
ATOM 1505 N N . TYR A 1 177 ? 0.208 -3.019 -18.214 1.00 85.19 177 TYR A N 1
ATOM 1506 C CA . TYR A 1 177 ? 0.941 -3.541 -19.375 1.00 85.19 177 TYR A CA 1
ATOM 1507 C C . TYR A 1 177 ? 0.448 -4.913 -19.857 1.00 85.19 177 TYR A C 1
ATOM 1509 O O . TYR A 1 177 ? 1.069 -5.507 -20.738 1.00 85.19 177 TYR A O 1
ATOM 1517 N N . THR A 1 178 ? -0.617 -5.452 -19.265 1.00 74.44 178 THR A N 1
ATOM 1518 C CA . THR A 1 178 ? -1.280 -6.668 -19.755 1.00 74.44 178 THR A CA 1
ATOM 1519 C C . THR A 1 178 ? -2.631 -6.277 -20.332 1.00 74.44 178 THR A C 1
ATOM 1521 O O . THR A 1 178 ? -3.405 -5.619 -19.636 1.00 74.44 178 THR A O 1
ATOM 1524 N N . GLY A 1 179 ? -2.875 -6.646 -21.591 1.00 50.34 179 GLY A N 1
ATOM 1525 C CA . GLY A 1 179 ? -4.213 -6.635 -22.185 1.00 50.34 179 GLY A CA 1
ATOM 1526 C C . GLY A 1 179 ? -5.045 -7.775 -21.627 1.00 50.34 179 GLY A C 1
ATOM 1527 O O . GLY A 1 179 ? -4.461 -8.874 -21.484 1.00 50.34 179 GLY A O 1
#

Secondary structure (DSSP, 8-state):
--EEEEEEEEETTTEEEEEEEEEETTEEEEEEEEEEEESS--SHHHHHHHHHHHHHHHHHHHHHHHHHHHHHTTPPPTTGGGSBHHHHHHHHHHT--STTHHHHHHHHHHHHHHHHHH-GGGSS--BGGG--HHHHHHHHHHHHHT--TTHHHHHHHHHHHHHHHHHHTTS-SS-TT--

pLDDT: mean 90.83, std 8.2, range [50.34, 98.19]

Radius of gyration: 22.84 Å; chains: 1; bounding box: 45×36×64 Å